Protein AF-A0A5N5M0C6-F1 (afdb_monomer)

Foldseek 3Di:
DVVVVVVVVVVVVVVVVVPDPDPDDDPCPCCPPNVCVVVVVVVVCVVCCVVPVVVVVVVVVVVVCVVVVPVPDDDDDPDD

Sequence (80 aa):
MKGYGYFGMMFFCLSVFMGTTGAQLQMGFYSSSCPNAERIVQDYVYRHIHNAPSLAAAIIRMHFHDCFVRVCVSNLIVTA

Solvent-accessible surface area (backbone atoms only 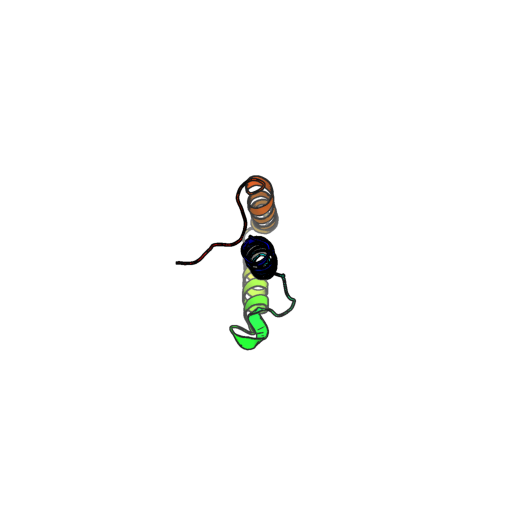— not comparable to full-atom values): 5143 Å² total; per-residue (Å²): 121,74,64,60,54,56,53,51,50,52,53,54,54,55,56,63,72,72,67,76,86,75,89,72,88,59,90,68,71,41,53,86,84,41,66,55,52,70,57,54,52,50,56,50,50,62,70,47,31,81,82,40,64,68,51,59,61,48,54,55,50,47,53,48,46,63,57,63,78,46,79,81,68,74,81,89,79,96,67,134

InterPro domains:
  IPR000823 Plant peroxidase [PR00461] (34-53)
  IPR000823 Plant peroxidase [PR00461] (58-78)
  IPR000823 Plant peroxidase [PTHR31235] (14-72)
  IPR002016 Haem peroxidase [PS50873] (24-80)
  IPR010255 Haem peroxidase superfamily [SSF48113] (23-69)
  IPR019794 Peroxidase, active site [PS00436] (56-67)

Organism: NCBI:txid2182728

Radius of gyration: 22.5 Å; Cα contacts (8 Å, |Δi|>4): 10; chains: 1; bounding box: 31×39×65 Å

Secondary structure (DSSP, 8-state):
-HHHHHHHHHHHHHHHHT--------TTTTTTT-TTHHHHHHHHHHHHHTT-THHHHHHHHHHHHHHHTTTT--S-----

Structure (mmCIF, N/CA/C/O backbone):
data_AF-A0A5N5M0C6-F1
#
_entry.id   AF-A0A5N5M0C6-F1
#
loop_
_atom_site.group_PDB
_atom_site.id
_atom_site.type_symbol
_atom_site.label_atom_id
_atom_site.label_alt_id
_atom_site.label_comp_id
_atom_site.label_asym_id
_atom_site.label_entity_id
_atom_site.label_seq_id
_atom_site.pdbx_PDB_ins_code
_atom_site.Cartn_x
_atom_site.Cartn_y
_atom_site.Cartn_z
_atom_site.occupancy
_atom_site.B_iso_or_equiv
_atom_site.auth_seq_id
_atom_site.auth_comp_id
_atom_site.auth_asym_id
_atom_site.auth_atom_id
_atom_site.pdbx_PDB_model_num
ATOM 1 N N . MET A 1 1 ? -21.246 27.723 49.427 1.00 51.44 1 MET A N 1
ATOM 2 C CA . MET A 1 1 ? -20.079 28.045 48.565 1.00 51.44 1 MET A CA 1
ATOM 3 C C . MET A 1 1 ? -19.073 26.894 48.418 1.00 51.44 1 MET A C 1
ATOM 5 O O . MET A 1 1 ? -18.507 26.770 47.346 1.00 51.44 1 MET A O 1
ATOM 9 N N . LYS A 1 2 ? -18.886 26.001 49.408 1.00 46.97 2 LYS A N 1
ATOM 10 C CA . LYS A 1 2 ? -17.990 24.821 49.292 1.00 46.97 2 LYS A CA 1
ATOM 11 C C . LYS A 1 2 ? -18.457 23.729 48.304 1.00 46.97 2 LYS A C 1
ATOM 13 O O . LYS A 1 2 ? -17.625 23.017 47.760 1.00 46.97 2 LYS A O 1
ATOM 18 N N . GLY A 1 3 ? -19.763 23.630 48.033 1.00 54.09 3 GLY A N 1
ATOM 19 C CA 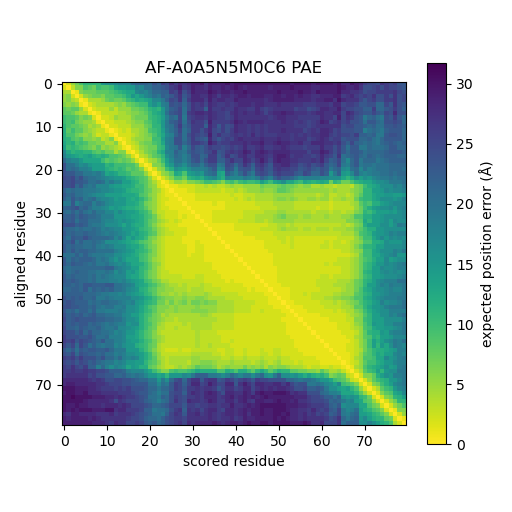. GLY A 1 3 ? -20.329 22.633 47.106 1.00 54.09 3 GLY A CA 1
ATOM 20 C C . GLY A 1 3 ? -20.055 22.900 45.619 1.00 54.09 3 GLY A C 1
ATOM 21 O O . GLY A 1 3 ? -19.887 21.954 44.858 1.00 54.09 3 GLY A O 1
ATOM 22 N N . TYR A 1 4 ? -19.920 24.171 45.215 1.00 59.62 4 TYR A N 1
ATOM 23 C CA . TYR A 1 4 ? -19.606 24.540 43.826 1.00 59.62 4 TYR A CA 1
ATOM 24 C C . TYR A 1 4 ? -18.178 24.140 43.419 1.00 59.62 4 TYR A C 1
ATOM 26 O O . TYR A 1 4 ? -17.950 23.797 42.265 1.00 59.62 4 TYR A O 1
ATOM 34 N N . GLY A 1 5 ? -17.232 24.127 44.368 1.00 63.12 5 GLY A N 1
ATOM 35 C CA . GLY A 1 5 ? -15.851 23.697 44.122 1.00 63.12 5 GLY A CA 1
ATOM 36 C C . GLY A 1 5 ? -15.721 22.187 43.911 1.00 63.12 5 GLY A C 1
ATOM 37 O O . GLY A 1 5 ? -15.020 21.761 43.002 1.00 63.12 5 GLY A O 1
ATOM 38 N N . TYR A 1 6 ? -16.449 21.378 44.691 1.00 67.25 6 TYR A N 1
ATOM 39 C CA . TYR A 1 6 ? -16.483 19.918 44.512 1.00 67.25 6 TYR A CA 1
ATOM 40 C C . TYR A 1 6 ? -17.173 19.523 43.204 1.00 67.25 6 TYR A C 1
ATOM 42 O O . TYR A 1 6 ? -16.681 18.659 42.484 1.00 67.25 6 TYR A O 1
ATOM 50 N N . PHE A 1 7 ? -18.279 20.197 42.872 1.00 67.25 7 PHE A N 1
ATOM 51 C CA . PHE A 1 7 ? -18.991 19.987 41.613 1.00 67.25 7 PHE A CA 1
ATOM 52 C C . PHE A 1 7 ? -18.119 20.367 40.408 1.00 67.25 7 PHE A C 1
ATOM 54 O O . PHE A 1 7 ? -17.976 19.575 39.482 1.00 67.25 7 PHE A O 1
ATOM 61 N N . GLY A 1 8 ? -17.449 21.525 40.456 1.00 73.00 8 GLY A N 1
ATOM 62 C CA . GLY A 1 8 ? -16.502 21.948 39.420 1.00 73.00 8 GLY A CA 1
ATOM 63 C C . GLY A 1 8 ? -15.305 21.003 39.270 1.00 73.00 8 GLY A C 1
ATOM 64 O O . GLY A 1 8 ? -14.922 20.677 38.150 1.00 73.00 8 GLY A O 1
ATOM 65 N N . MET A 1 9 ? -14.758 20.497 40.381 1.00 72.25 9 MET A N 1
ATOM 66 C CA . MET A 1 9 ? -13.645 19.540 40.368 1.00 72.25 9 MET A CA 1
ATOM 67 C C . MET A 1 9 ? -14.057 18.177 39.795 1.00 7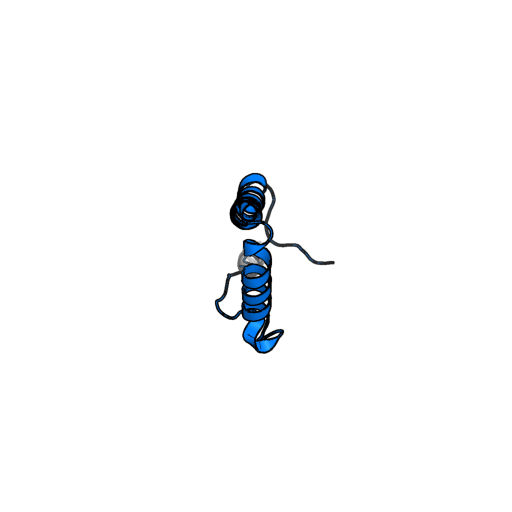2.25 9 MET A C 1
ATOM 69 O O . MET A 1 9 ? -13.298 17.570 39.046 1.00 72.25 9 MET A O 1
ATOM 73 N N . MET A 1 10 ? -15.281 17.721 40.076 1.00 73.69 10 MET A N 1
ATOM 74 C CA . MET A 1 10 ? -15.822 16.479 39.517 1.00 73.69 10 MET A CA 1
ATOM 75 C C . MET A 1 10 ? -16.047 16.585 38.000 1.00 73.69 10 MET A C 1
ATOM 77 O O . MET A 1 10 ? -15.684 15.670 37.264 1.00 73.69 10 MET A O 1
ATOM 81 N N . PHE A 1 11 ? -16.573 17.718 37.519 1.00 69.69 11 PHE A N 1
ATOM 82 C CA . PHE A 1 11 ? -16.722 17.998 36.084 1.00 69.69 11 PHE A CA 1
ATOM 83 C C . PHE A 1 11 ? -15.374 18.106 35.358 1.00 69.69 11 PHE A C 1
ATOM 85 O O . PHE A 1 11 ? -15.241 17.606 34.243 1.00 69.69 11 PHE A O 1
ATOM 92 N N . PHE A 1 12 ? -14.367 18.707 35.996 1.00 69.50 12 PHE A N 1
ATOM 93 C CA . PHE A 1 12 ? -13.010 18.805 35.454 1.00 69.50 12 PHE A CA 1
ATOM 94 C C . PHE A 1 12 ? -12.315 17.435 35.354 1.00 69.50 12 PHE A C 1
ATOM 96 O O . PHE A 1 12 ? -11.643 17.151 34.370 1.00 69.50 12 PHE A O 1
ATOM 103 N N . CYS A 1 13 ? -12.511 16.541 36.327 1.00 67.44 13 CYS A N 1
ATOM 104 C CA . CYS A 1 13 ? -12.006 15.166 36.235 1.00 67.44 13 CYS A CA 1
ATOM 105 C C . CYS A 1 13 ? -12.706 14.352 35.133 1.00 67.44 13 CYS A C 1
ATOM 107 O O . CYS A 1 13 ? -12.060 13.569 34.438 1.00 67.44 13 CYS A O 1
ATOM 109 N N . LEU A 1 14 ? -14.017 14.544 34.954 1.00 65.44 14 LEU A N 1
ATOM 110 C CA . LEU A 1 14 ? -14.798 13.863 33.918 1.00 65.44 14 LEU A CA 1
ATOM 111 C C . LEU A 1 14 ? -14.383 14.286 32.499 1.00 65.44 14 LEU A C 1
ATOM 113 O O . LEU A 1 14 ? -14.324 13.436 31.614 1.00 65.44 14 LEU A O 1
ATOM 117 N N . SER A 1 15 ? -14.040 15.560 32.276 1.00 65.38 15 SER A N 1
ATOM 118 C CA . SER A 1 15 ? -13.584 16.038 30.962 1.00 65.38 15 SER A CA 1
ATOM 119 C C . SER A 1 15 ? -12.198 15.512 30.573 1.00 65.38 15 SER A C 1
ATOM 121 O O . SE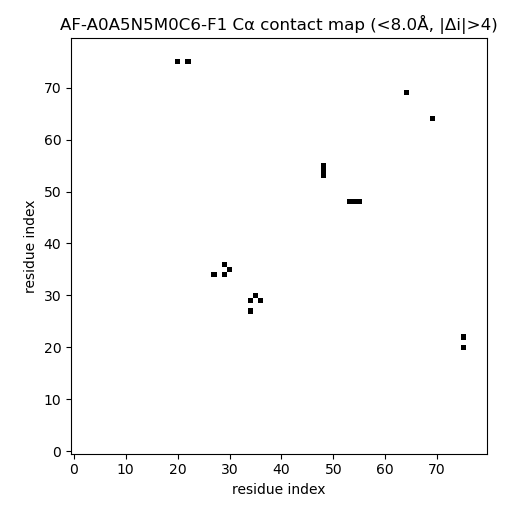R A 1 15 ? -11.964 15.232 29.398 1.00 65.38 15 SER A O 1
ATOM 123 N N . VAL A 1 16 ? -11.300 15.304 31.542 1.00 63.22 16 VAL A N 1
ATOM 124 C CA . VAL A 1 16 ? -9.966 14.716 31.307 1.00 63.22 16 VAL A CA 1
ATOM 125 C C . VAL A 1 16 ? -10.058 13.238 30.900 1.00 63.22 16 VAL A C 1
ATOM 127 O O . VAL A 1 16 ? -9.252 12.773 30.096 1.00 63.22 16 VAL A O 1
ATOM 130 N N . PHE A 1 17 ? -11.060 12.499 31.388 1.00 58.94 17 PHE A N 1
ATOM 131 C CA . PHE A 1 17 ? -11.214 11.066 31.101 1.00 58.94 17 PHE A CA 1
ATOM 132 C C . PHE A 1 17 ? -11.729 10.769 29.681 1.00 58.94 17 PHE A C 1
ATOM 134 O O . PHE A 1 17 ? -11.490 9.688 29.151 1.00 58.94 17 PHE A O 1
ATOM 141 N N . MET A 1 18 ? -12.412 11.723 29.038 1.00 63.78 18 MET A N 1
ATOM 142 C CA . MET A 1 18 ? -12.955 11.559 27.678 1.00 63.78 18 MET A CA 1
ATOM 143 C C . MET A 1 18 ? -11.939 11.887 26.563 1.00 63.78 18 MET A C 1
ATOM 145 O O . MET A 1 18 ? -12.264 11.762 25.385 1.00 63.78 18 MET A O 1
ATOM 149 N N . GLY A 1 19 ? -10.725 12.330 26.910 1.00 59.69 19 GLY A N 1
ATOM 150 C CA . GLY A 1 19 ? -9.814 13.027 25.994 1.00 59.69 19 GLY A CA 1
ATOM 151 C C . GLY A 1 19 ? -8.780 12.199 25.221 1.00 59.69 19 GLY A C 1
ATOM 152 O O . GLY A 1 19 ? -7.940 12.804 24.560 1.00 59.69 19 GLY A O 1
ATOM 153 N N . THR A 1 20 ? -8.775 10.862 25.271 1.00 58.94 20 THR A N 1
ATOM 154 C CA . THR A 1 20 ? -7.736 10.059 24.588 1.00 58.94 20 THR A CA 1
ATOM 155 C C . THR A 1 20 ? -8.314 9.073 23.573 1.00 58.94 20 THR A C 1
ATOM 157 O O . THR A 1 20 ? -8.484 7.884 23.826 1.00 58.94 20 THR A O 1
ATOM 160 N N . THR A 1 21 ? -8.570 9.547 22.354 1.00 59.88 21 THR A N 1
ATOM 161 C CA . THR A 1 21 ? -8.802 8.674 21.196 1.00 59.88 21 THR A CA 1
ATOM 162 C C . THR A 1 21 ? -7.464 8.313 20.546 1.00 59.88 21 THR A C 1
ATOM 164 O O . THR A 1 21 ? -6.985 8.961 19.619 1.00 59.88 21 THR A O 1
ATOM 167 N N . GLY A 1 22 ? -6.812 7.266 21.054 1.00 58.19 22 GLY A N 1
ATOM 168 C CA . GLY A 1 22 ? -5.626 6.697 20.413 1.00 58.19 22 GLY A CA 1
ATOM 169 C C . GLY A 1 22 ? -6.023 5.796 19.244 1.00 58.19 22 GLY A C 1
ATOM 170 O O . GLY A 1 22 ? -6.428 4.658 19.469 1.00 58.19 22 GLY A O 1
ATOM 171 N N . ALA A 1 23 ? -5.893 6.266 17.999 1.00 67.56 23 ALA A N 1
ATOM 172 C CA . ALA A 1 23 ? -5.927 5.389 16.824 1.00 67.56 23 ALA A CA 1
ATOM 173 C C . ALA A 1 23 ? -4.617 4.588 16.755 1.00 67.56 23 ALA A C 1
ATOM 175 O O . ALA A 1 23 ? 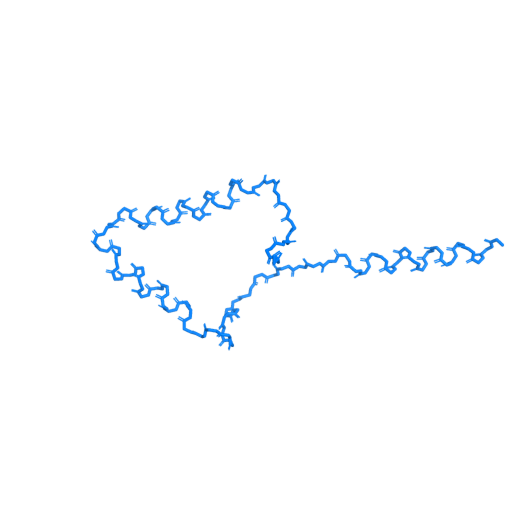-3.678 4.945 16.047 1.00 67.56 23 ALA A O 1
ATOM 176 N N . GLN A 1 24 ? -4.538 3.538 17.568 1.00 76.75 24 GLN A N 1
ATOM 177 C CA . GLN A 1 24 ? -3.378 2.660 17.652 1.00 76.75 24 GLN A CA 1
ATOM 178 C C . GLN A 1 24 ? -3.330 1.749 16.420 1.00 76.75 24 GLN A C 1
ATOM 180 O O . GLN A 1 24 ? -4.314 1.091 16.081 1.00 76.75 24 GLN A O 1
ATOM 185 N N . LEU A 1 25 ? -2.169 1.674 15.771 1.00 82.88 25 LEU A N 1
ATOM 186 C CA . LEU A 1 25 ? -1.937 0.696 14.713 1.00 82.88 25 LEU A CA 1
ATOM 187 C C . LEU A 1 25 ? -1.872 -0.715 15.317 1.00 82.88 25 LEU A C 1
ATOM 189 O O . LEU A 1 25 ? -1.235 -0.924 16.350 1.00 82.88 25 LEU A O 1
ATOM 193 N N . GLN A 1 26 ? -2.496 -1.690 14.659 1.00 87.81 26 GLN A N 1
ATOM 194 C CA . GLN A 1 26 ? -2.503 -3.081 15.104 1.00 87.81 26 GLN A CA 1
ATOM 195 C C . GLN A 1 26 ? -2.153 -4.019 13.946 1.00 87.81 26 GLN A C 1
ATOM 197 O O . GLN A 1 26 ? -2.685 -3.890 12.843 1.00 87.81 26 GLN A O 1
ATOM 202 N N . MET A 1 27 ? -1.288 -5.000 14.211 1.00 91.69 27 MET A N 1
ATOM 203 C CA . MET A 1 27 ? -1.011 -6.078 13.259 1.00 91.69 27 MET A CA 1
ATOM 204 C C . MET A 1 27 ? -2.267 -6.918 13.020 1.00 91.69 27 MET A C 1
ATOM 206 O O . MET A 1 27 ? -2.959 -7.293 13.968 1.00 91.69 27 MET A O 1
ATOM 210 N N . GLY A 1 28 ? -2.563 -7.217 11.754 1.00 92.06 28 GLY A N 1
ATOM 211 C CA . GLY A 1 28 ? -3.760 -7.971 11.390 1.00 92.06 28 GLY A CA 1
ATOM 212 C C . GLY A 1 28 ? -5.063 -7.207 11.638 1.00 92.06 28 GLY A C 1
ATOM 213 O O . GLY A 1 28 ? -6.096 -7.836 11.862 1.00 92.06 28 GLY A O 1
ATOM 214 N N . PHE A 1 29 ? -5.043 -5.870 11.589 1.00 91.25 29 PHE A N 1
ATOM 215 C CA . PHE A 1 29 ? -6.242 -5.031 11.728 1.00 91.25 29 PHE A CA 1
ATOM 216 C C . PHE A 1 29 ? -7.383 -5.467 10.790 1.00 91.25 29 PHE A C 1
ATOM 218 O O . PHE A 1 29 ? -8.548 -5.478 11.179 1.00 91.25 29 PHE A O 1
ATOM 225 N N . TYR A 1 30 ? -7.047 -5.901 9.572 1.00 95.00 30 TYR A N 1
ATOM 226 C CA . TYR A 1 30 ? -8.020 -6.368 8.581 1.00 95.00 30 TYR A CA 1
ATOM 227 C C . TYR A 1 30 ? -8.389 -7.853 8.700 1.00 95.00 30 TYR A C 1
ATOM 229 O O . TYR A 1 30 ? -9.167 -8.343 7.892 1.00 95.00 30 TYR A O 1
ATOM 237 N N . SER A 1 31 ? -7.879 -8.589 9.689 1.00 95.88 31 SER A N 1
ATOM 238 C CA . SER A 1 31 ? -8.090 -10.043 9.796 1.00 95.88 31 SER A CA 1
ATOM 239 C C . SER A 1 31 ? -9.567 -10.460 9.830 1.00 95.88 31 SER A C 1
ATOM 241 O O . SER A 1 31 ? -9.919 -11.486 9.255 1.00 95.88 31 SER A O 1
ATOM 243 N N . SER A 1 32 ? -10.438 -9.668 10.458 1.00 96.00 32 SER A N 1
ATOM 244 C CA . SER A 1 32 ? -11.874 -9.957 10.562 1.00 96.00 32 SER A CA 1
ATOM 245 C C . SER A 1 32 ? -12.706 -9.358 9.425 1.00 96.00 32 SER A C 1
ATOM 247 O O . SER A 1 32 ? -13.688 -9.961 9.002 1.00 96.00 32 SER A O 1
ATOM 249 N N . SER A 1 33 ? -12.330 -8.179 8.926 1.00 96.25 33 SER A N 1
ATOM 250 C CA . SER A 1 33 ? -13.099 -7.430 7.925 1.00 96.25 33 SER A CA 1
ATOM 251 C C . SER A 1 33 ? -12.700 -7.769 6.489 1.00 96.25 33 SER A C 1
ATOM 253 O O . SER A 1 33 ? -13.556 -7.888 5.617 1.00 96.25 33 SER A O 1
ATOM 255 N N . CYS A 1 34 ? -11.403 -7.940 6.233 1.00 97.00 34 CYS A N 1
ATOM 256 C CA . CYS A 1 34 ? -10.843 -8.292 4.934 1.00 97.00 34 CYS A CA 1
ATOM 257 C C . CYS A 1 34 ? -9.532 -9.087 5.114 1.00 97.00 34 CYS A C 1
ATOM 259 O O . CYS A 1 34 ? -8.438 -8.540 4.946 1.00 97.00 34 CYS A O 1
ATOM 261 N N . PRO A 1 35 ? -9.606 -10.395 5.427 1.00 96.88 35 PRO A N 1
ATOM 262 C CA . PRO A 1 35 ? -8.431 -11.206 5.770 1.00 96.88 35 PRO A CA 1
ATOM 263 C C . PRO A 1 35 ? -7.396 -11.307 4.643 1.00 96.88 35 PRO A C 1
ATOM 265 O O . PRO A 1 35 ? -6.231 -11.602 4.884 1.00 96.88 35 PRO A O 1
ATOM 268 N N . ASN A 1 36 ? -7.814 -11.064 3.399 1.00 97.31 36 ASN A N 1
ATOM 269 C CA . ASN A 1 36 ? -6.945 -11.125 2.229 1.00 97.31 36 ASN A CA 1
ATOM 270 C C . ASN A 1 36 ? -6.314 -9.775 1.862 1.00 97.31 36 ASN A C 1
ATOM 272 O O . ASN A 1 36 ? -5.579 -9.732 0.881 1.00 97.31 36 ASN A O 1
ATOM 276 N N . ALA A 1 37 ? -6.588 -8.690 2.594 1.00 97.12 37 ALA A N 1
ATOM 277 C CA . ALA A 1 37 ? -6.153 -7.343 2.223 1.00 97.12 37 ALA A CA 1
ATOM 278 C C . ALA A 1 37 ? -4.636 -7.257 1.979 1.00 97.12 37 ALA A C 1
ATOM 280 O O . ALA A 1 37 ? -4.205 -6.850 0.901 1.00 97.12 37 ALA A O 1
ATOM 281 N N . GLU A 1 38 ? -3.832 -7.706 2.945 1.00 95.94 38 GLU A N 1
ATOM 282 C CA . GLU A 1 38 ? -2.365 -7.666 2.857 1.00 95.94 38 GLU A CA 1
ATOM 283 C C . GLU A 1 38 ? -1.846 -8.502 1.677 1.00 95.94 38 GLU A C 1
ATOM 285 O O . GLU A 1 38 ? -1.018 -8.033 0.894 1.00 95.94 38 GLU A O 1
ATOM 290 N N . ARG A 1 39 ? -2.406 -9.704 1.485 1.00 97.81 39 ARG A N 1
ATOM 291 C CA . ARG A 1 39 ? -2.042 -10.598 0.377 1.00 97.81 39 ARG A CA 1
ATOM 292 C C . ARG A 1 39 ? -2.388 -10.002 -0.986 1.00 97.81 39 AR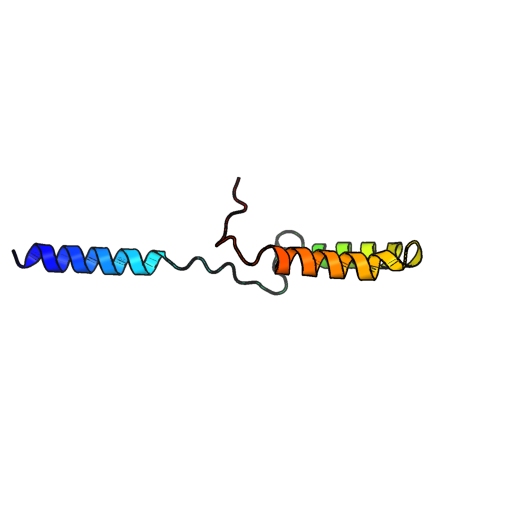G A C 1
ATOM 294 O O . ARG A 1 39 ? -1.566 -10.040 -1.892 1.00 97.81 39 ARG A O 1
ATOM 301 N N . ILE A 1 40 ? -3.580 -9.426 -1.136 1.00 97.75 40 ILE A N 1
ATOM 302 C CA . ILE A 1 40 ? -4.026 -8.814 -2.397 1.00 97.75 40 ILE A CA 1
ATOM 303 C C . ILE A 1 40 ? -3.078 -7.682 -2.804 1.00 97.75 40 ILE A C 1
ATOM 305 O O . ILE A 1 40 ? -2.667 -7.615 -3.964 1.00 97.75 40 ILE A O 1
ATOM 309 N N . VAL A 1 41 ? -2.711 -6.811 -1.858 1.00 96.44 41 VAL A N 1
ATOM 310 C CA . VAL A 1 41 ? -1.772 -5.709 -2.111 1.00 96.44 41 VAL A CA 1
ATOM 311 C C . VAL A 1 41 ? -0.401 -6.259 -2.504 1.00 96.44 41 VAL A C 1
ATOM 313 O O . VAL A 1 41 ? 0.158 -5.822 -3.511 1.00 96.44 41 VAL A O 1
ATOM 316 N N . GLN A 1 42 ? 0.113 -7.250 -1.772 1.00 96.62 42 GLN A N 1
ATOM 317 C CA . GLN A 1 42 ? 1.397 -7.883 -2.071 1.00 96.62 42 GLN A CA 1
ATOM 318 C C . GLN A 1 42 ? 1.422 -8.505 -3.475 1.00 96.62 42 GLN A C 1
ATOM 320 O O . GLN A 1 42 ? 2.319 -8.202 -4.263 1.00 96.62 42 GLN A O 1
ATOM 325 N N . ASP A 1 43 ? 0.421 -9.315 -3.819 1.00 97.88 43 ASP A N 1
ATOM 326 C CA . ASP A 1 43 ? 0.324 -9.998 -5.112 1.00 97.88 43 ASP A CA 1
ATOM 327 C C . ASP A 1 43 ? 0.180 -9.013 -6.274 1.00 97.88 43 ASP A C 1
ATOM 329 O O . ASP A 1 43 ? 0.684 -9.245 -7.378 1.00 97.88 43 ASP A O 1
ATOM 333 N N . TYR A 1 44 ? -0.545 -7.914 -6.064 1.00 96.31 44 TYR A N 1
ATOM 334 C CA . TYR A 1 44 ? -0.681 -6.873 -7.073 1.00 96.31 44 TYR A CA 1
ATOM 335 C C . TYR A 1 44 ? 0.656 -6.172 -7.315 1.00 96.31 44 TYR A C 1
ATOM 337 O O . TYR A 1 44 ? 1.104 -6.086 -8.458 1.00 96.31 44 TYR A O 1
ATOM 345 N N . VAL A 1 45 ? 1.314 -5.723 -6.246 1.00 95.94 45 VAL A N 1
ATOM 346 C CA . VAL A 1 45 ? 2.603 -5.029 -6.321 1.00 95.94 45 VAL A CA 1
ATOM 347 C C . VAL A 1 45 ? 3.661 -5.929 -6.965 1.00 95.94 45 VAL A C 1
ATOM 349 O O . VAL A 1 45 ? 4.328 -5.507 -7.909 1.00 95.94 45 VAL A O 1
ATOM 352 N N . TYR A 1 46 ? 3.754 -7.190 -6.537 1.00 96.19 46 TYR A N 1
ATOM 353 C CA . TYR A 1 46 ? 4.715 -8.155 -7.070 1.00 96.19 46 TYR A CA 1
ATOM 354 C C . TYR A 1 46 ? 4.542 -8.386 -8.577 1.00 96.19 46 TYR A C 1
ATOM 356 O O . TYR A 1 46 ? 5.505 -8.295 -9.337 1.00 96.19 46 TYR A O 1
ATOM 364 N N . ARG A 1 47 ? 3.305 -8.611 -9.041 1.00 95.81 47 ARG A N 1
ATOM 365 C CA . ARG A 1 47 ? 3.027 -8.865 -10.465 1.00 95.81 47 ARG A CA 1
ATOM 366 C C . ARG A 1 47 ? 3.319 -7.669 -11.371 1.00 95.81 47 ARG A C 1
ATOM 368 O O . ARG A 1 47 ? 3.665 -7.871 -12.530 1.00 95.81 47 ARG A O 1
ATOM 375 N N . HIS A 1 48 ? 3.167 -6.441 -10.874 1.00 94.81 48 HIS A N 1
ATOM 376 C CA . HIS A 1 48 ? 3.232 -5.241 -11.715 1.00 94.81 48 HIS A CA 1
ATOM 377 C C . HIS A 1 48 ? 4.573 -4.503 -11.650 1.00 94.81 48 HIS A C 1
ATOM 379 O O . HIS A 1 48 ? 4.920 -3.825 -12.617 1.00 94.81 48 HIS A O 1
ATOM 385 N N . ILE A 1 49 ? 5.361 -4.653 -10.577 1.00 96.38 49 ILE A N 1
ATOM 386 C CA . ILE A 1 49 ? 6.669 -3.983 -10.452 1.00 96.38 49 ILE A CA 1
ATOM 387 C C . ILE A 1 49 ? 7.610 -4.346 -11.605 1.00 96.38 49 ILE A C 1
ATOM 389 O O . ILE A 1 49 ? 8.325 -3.478 -12.095 1.00 96.38 49 ILE A O 1
ATOM 393 N N . HIS A 1 50 ? 7.601 -5.593 -12.080 1.00 95.38 50 HIS A N 1
ATOM 394 C CA . HIS A 1 50 ? 8.479 -6.010 -13.178 1.00 95.38 50 HIS A CA 1
ATOM 395 C C . HIS A 1 50 ? 8.206 -5.255 -14.488 1.00 95.38 50 HIS A C 1
ATOM 397 O O . HIS A 1 50 ? 9.135 -5.014 -15.255 1.00 95.38 50 HIS A O 1
ATOM 403 N N . ASN A 1 51 ? 6.960 -4.828 -14.713 1.00 96.25 51 ASN A N 1
ATOM 404 C CA . ASN A 1 51 ? 6.572 -4.060 -15.898 1.00 96.25 51 ASN A CA 1
ATOM 405 C C . ASN A 1 51 ? 6.961 -2.576 -15.784 1.00 96.25 51 ASN A C 1
ATOM 407 O O . ASN A 1 51 ? 7.114 -1.899 -16.797 1.00 96.25 51 ASN A O 1
ATOM 411 N N . ALA A 1 52 ? 7.121 -2.065 -14.559 1.00 94.56 52 ALA A N 1
ATOM 412 C CA . ALA A 1 52 ? 7.521 -0.688 -14.281 1.00 94.56 52 ALA A CA 1
ATOM 413 C C . ALA A 1 52 ? 8.388 -0.618 -13.006 1.00 94.56 52 ALA A C 1
A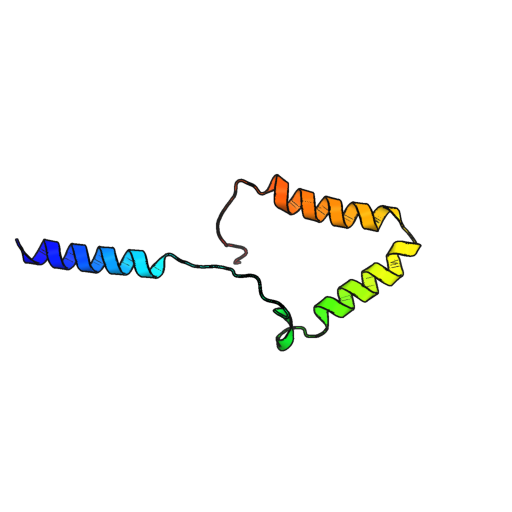TOM 415 O O . ALA A 1 52 ? 7.890 -0.248 -11.940 1.00 94.56 52 ALA A O 1
ATOM 416 N N . PRO A 1 53 ? 9.696 -0.933 -13.083 1.00 94.50 53 PRO A N 1
ATOM 417 C CA . PRO A 1 53 ? 10.557 -1.035 -11.898 1.00 94.50 53 PRO A CA 1
ATOM 418 C C . PRO A 1 53 ? 10.665 0.260 -11.080 1.00 94.50 53 PRO A C 1
ATOM 420 O O . PRO A 1 53 ? 10.831 0.223 -9.861 1.00 94.50 53 PRO A O 1
ATOM 423 N N . SER A 1 54 ? 10.517 1.420 -11.730 1.00 94.50 54 SER A N 1
ATOM 424 C CA . SER A 1 54 ? 10.499 2.734 -11.074 1.00 94.50 54 SER A CA 1
ATOM 425 C C . SER A 1 54 ? 9.323 2.916 -10.103 1.00 94.50 54 SER A C 1
ATOM 427 O O . SER A 1 54 ? 9.413 3.735 -9.185 1.00 94.50 54 SER A O 1
ATOM 429 N N . LEU A 1 55 ? 8.246 2.133 -10.251 1.00 94.12 55 LEU A N 1
ATOM 430 C CA . LEU A 1 55 ? 7.059 2.201 -9.402 1.00 94.12 55 LEU A CA 1
ATOM 431 C C . LEU A 1 55 ? 7.359 1.819 -7.947 1.00 94.12 55 LEU A C 1
ATOM 433 O O . LEU A 1 55 ? 6.788 2.415 -7.038 1.00 94.12 55 LEU A O 1
ATOM 437 N N . ALA A 1 56 ? 8.289 0.889 -7.705 1.00 94.00 56 ALA A N 1
ATOM 438 C CA . ALA A 1 56 ? 8.662 0.483 -6.349 1.00 94.00 56 ALA A CA 1
ATOM 439 C C . ALA A 1 56 ? 9.175 1.679 -5.526 1.00 94.00 56 ALA A C 1
ATOM 441 O O . ALA A 1 56 ? 8.697 1.949 -4.423 1.00 94.00 56 ALA A O 1
ATOM 442 N N . ALA A 1 57 ? 10.099 2.451 -6.107 1.00 95.00 57 ALA A N 1
ATOM 443 C CA . ALA A 1 57 ? 10.627 3.661 -5.486 1.00 95.00 57 ALA A CA 1
ATOM 444 C C . ALA A 1 57 ? 9.557 4.760 -5.366 1.00 95.00 57 ALA A C 1
ATOM 446 O O . ALA A 1 57 ? 9.523 5.480 -4.367 1.00 95.00 57 ALA A O 1
ATOM 447 N N . ALA A 1 58 ? 8.669 4.880 -6.359 1.00 94.12 58 ALA A N 1
ATOM 448 C CA . ALA A 1 58 ? 7.592 5.864 -6.350 1.00 94.12 58 ALA A CA 1
ATOM 449 C C . ALA A 1 58 ? 6.562 5.611 -5.235 1.00 94.12 58 ALA A C 1
ATOM 451 O O . ALA A 1 58 ? 6.185 6.563 -4.559 1.00 94.12 58 ALA A O 1
ATOM 452 N N . ILE A 1 59 ? 6.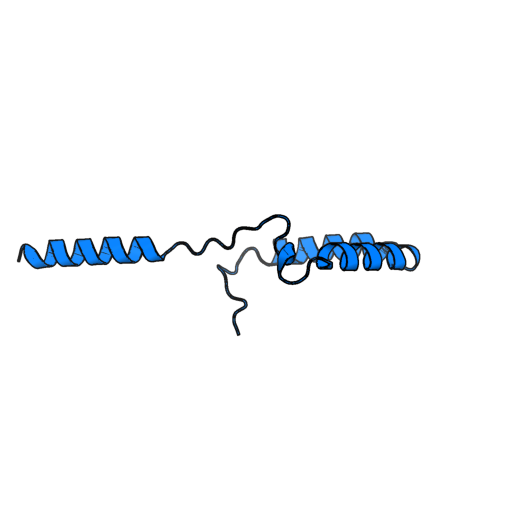158 4.357 -4.987 1.00 93.25 59 ILE A N 1
ATOM 453 C CA . ILE A 1 59 ? 5.209 3.998 -3.915 1.00 93.25 59 ILE A CA 1
ATOM 454 C C . ILE A 1 59 ? 5.790 4.340 -2.538 1.00 93.25 59 ILE A C 1
ATOM 456 O O . ILE A 1 59 ? 5.119 4.960 -1.715 1.00 93.25 59 ILE A O 1
ATOM 460 N N . ILE A 1 60 ? 7.057 3.997 -2.294 1.00 93.38 60 ILE A N 1
ATOM 461 C CA . ILE A 1 60 ? 7.731 4.307 -1.024 1.00 93.38 60 ILE A CA 1
ATOM 462 C C . ILE A 1 60 ? 7.879 5.824 -0.850 1.00 93.38 60 ILE A C 1
ATOM 464 O O . ILE A 1 60 ? 7.603 6.355 0.225 1.00 93.38 60 ILE A O 1
ATOM 468 N N . ARG A 1 61 ? 8.265 6.544 -1.915 1.00 92.81 61 ARG A N 1
ATOM 469 C CA . ARG A 1 61 ? 8.348 8.010 -1.896 1.00 92.81 61 ARG A CA 1
ATOM 470 C C . ARG A 1 61 ? 6.983 8.645 -1.643 1.00 92.81 61 ARG A C 1
ATOM 472 O O . ARG A 1 61 ? 6.922 9.608 -0.889 1.00 92.81 61 ARG A O 1
ATOM 479 N N . MET A 1 62 ? 5.918 8.126 -2.251 1.00 89.19 62 MET A N 1
ATOM 480 C CA . MET A 1 62 ? 4.554 8.593 -2.018 1.00 89.19 62 MET A CA 1
ATOM 481 C C . MET A 1 62 ? 4.180 8.407 -0.549 1.00 89.19 62 MET A C 1
ATOM 483 O O . MET A 1 62 ? 3.758 9.375 0.064 1.00 89.19 62 MET A O 1
ATOM 487 N N . HIS A 1 63 ? 4.413 7.227 0.037 1.00 87.56 63 HIS A N 1
ATOM 488 C CA . HIS A 1 63 ? 4.149 6.983 1.460 1.00 87.56 63 HIS A CA 1
ATOM 489 C C . HIS A 1 63 ? 4.928 7.947 2.366 1.00 87.56 63 HIS A C 1
ATOM 491 O O . HIS A 1 63 ? 4.359 8.552 3.271 1.00 87.56 63 HIS A O 1
ATOM 497 N N . PHE A 1 64 ? 6.216 8.156 2.083 1.00 85.94 64 PHE A N 1
ATOM 498 C CA . PHE A 1 64 ? 7.033 9.128 2.806 1.00 85.94 64 PHE A CA 1
ATOM 499 C C . PHE A 1 64 ? 6.490 10.552 2.661 1.00 85.94 64 PHE A C 1
ATOM 501 O O . PHE A 1 64 ? 6.348 11.251 3.656 1.00 85.94 64 PHE A O 1
ATOM 508 N N . HIS A 1 65 ? 6.152 10.982 1.446 1.00 86.75 65 HIS A N 1
ATOM 509 C CA . HIS A 1 65 ? 5.583 12.303 1.182 1.00 86.75 65 HIS A CA 1
ATOM 510 C C . HIS A 1 65 ? 4.257 12.490 1.930 1.00 86.75 65 HIS A C 1
ATOM 512 O O . HIS A 1 65 ? 4.041 13.511 2.570 1.00 86.75 65 HIS A O 1
ATOM 518 N N . ASP A 1 66 ? 3.415 11.467 1.938 1.00 81.62 66 ASP A N 1
ATOM 519 C CA . ASP A 1 66 ? 2.145 11.430 2.650 1.00 81.62 66 ASP A CA 1
ATOM 520 C C . ASP A 1 66 ? 2.300 11.515 4.174 1.00 81.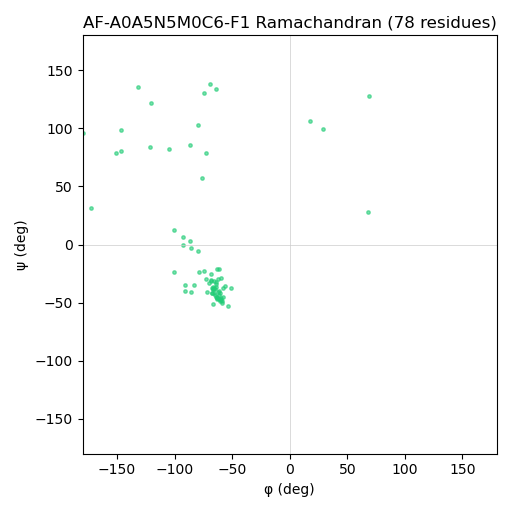62 66 ASP A C 1
ATOM 522 O O . ASP A 1 66 ? 1.432 12.067 4.849 1.00 81.62 66 ASP A O 1
ATOM 526 N N . CYS A 1 67 ? 3.383 10.988 4.737 1.00 75.19 67 CYS A N 1
ATOM 527 C CA . CYS A 1 67 ? 3.659 11.083 6.170 1.00 75.19 67 CYS A CA 1
ATOM 528 C C . CYS A 1 67 ? 4.378 12.388 6.542 1.00 75.19 67 CYS A C 1
ATOM 530 O O . CYS A 1 67 ? 4.043 13.009 7.547 1.00 75.19 67 CYS A O 1
ATOM 532 N N . PHE A 1 68 ? 5.337 12.836 5.731 1.00 67.94 68 PHE A N 1
ATOM 533 C CA . PHE A 1 68 ? 6.174 14.002 6.028 1.00 67.94 68 PHE A CA 1
ATOM 534 C C . PHE A 1 68 ? 5.514 15.331 5.654 1.00 67.94 68 PHE A C 1
ATOM 536 O O . PHE A 1 68 ? 5.670 16.312 6.375 1.00 67.94 68 PHE A O 1
ATOM 543 N N . VAL A 1 69 ? 4.724 15.380 4.578 1.00 63.12 69 VAL A N 1
ATOM 544 C CA . VAL A 1 69 ? 3.990 16.594 4.168 1.00 63.12 69 VAL A CA 1
ATOM 545 C C . VAL A 1 69 ? 2.705 16.786 4.993 1.00 63.12 69 VAL A C 1
ATOM 547 O O . VAL A 1 69 ? 2.079 17.840 4.932 1.00 63.12 69 VAL A O 1
ATOM 550 N N . ARG A 1 70 ? 2.351 15.820 5.856 1.00 52.81 70 ARG A N 1
ATOM 551 C CA . ARG A 1 70 ? 1.270 15.925 6.855 1.00 52.81 70 ARG A CA 1
ATOM 552 C C . ARG A 1 70 ? 1.736 16.219 8.283 1.00 52.81 70 ARG A C 1
ATOM 554 O O . ARG A 1 70 ? 0.914 16.171 9.198 1.00 52.81 70 ARG A O 1
ATOM 561 N N . VAL A 1 71 ? 2.993 16.614 8.510 1.00 47.00 71 VAL A N 1
ATOM 562 C CA . VAL A 1 71 ? 3.423 17.127 9.829 1.00 47.00 71 VAL A CA 1
ATOM 563 C C . VAL A 1 71 ? 2.914 18.564 10.033 1.00 47.00 71 VAL A C 1
ATOM 565 O O . VAL A 1 71 ? 3.703 19.481 10.206 1.00 47.00 71 VAL A O 1
ATOM 568 N N . CYS A 1 72 ? 1.594 18.776 9.944 1.00 48.84 72 CYS A N 1
ATOM 569 C CA . CYS A 1 72 ? 0.885 19.871 10.615 1.00 48.84 72 CYS A CA 1
ATOM 570 C C . CYS A 1 72 ? -0.656 19.806 10.499 1.00 48.84 72 CYS A C 1
ATOM 572 O O . CYS A 1 72 ? -1.278 20.858 10.473 1.00 48.84 72 CYS A O 1
ATOM 574 N N . VAL A 1 73 ? -1.325 18.645 10.422 1.00 44.00 73 VAL A N 1
ATOM 575 C CA . VAL A 1 73 ? -2.773 18.603 10.740 1.00 44.00 73 VAL A CA 1
ATOM 576 C C . VAL A 1 73 ? -3.152 17.263 11.379 1.00 44.00 73 VAL A C 1
ATOM 578 O O . VAL A 1 73 ? -3.370 16.275 10.690 1.00 44.00 73 VAL A O 1
ATOM 581 N N . SER A 1 74 ? -3.240 17.301 12.710 1.00 40.59 74 SER A N 1
ATOM 582 C CA . SER A 1 74 ? -4.336 16.747 13.512 1.00 40.59 74 SER A CA 1
ATOM 583 C C . SER A 1 74 ? -4.534 15.233 13.601 1.00 40.59 74 SER A C 1
ATOM 585 O O . SER A 1 74 ? -4.754 14.533 12.622 1.00 40.59 74 SER A O 1
ATOM 587 N N . ASN A 1 75 ? -4.617 14.755 14.844 1.00 39.06 75 ASN A N 1
ATOM 588 C CA . ASN A 1 75 ? -5.848 14.157 15.367 1.00 39.06 75 ASN A CA 1
ATOM 589 C C . ASN A 1 75 ? -6.843 13.739 14.271 1.00 39.06 75 ASN A C 1
ATOM 591 O O . ASN A 1 75 ? -7.500 14.592 13.679 1.00 39.06 75 ASN A O 1
ATOM 595 N N . LEU A 1 76 ? -6.930 12.424 14.061 1.00 50.91 76 LEU A N 1
ATOM 596 C CA . LEU A 1 76 ? -8.179 11.685 13.905 1.00 50.91 76 LEU A CA 1
ATOM 597 C C . LEU A 1 76 ? -9.332 12.510 13.305 1.00 50.91 76 LEU A C 1
ATOM 599 O O . LEU A 1 76 ? -9.975 13.232 14.053 1.00 50.91 76 LEU A O 1
ATOM 603 N N . ILE A 1 77 ? -9.592 12.365 12.001 1.00 39.41 77 ILE A N 1
ATOM 604 C CA . ILE A 1 77 ? -10.927 12.338 11.364 1.00 39.41 77 ILE A CA 1
ATOM 605 C C . ILE A 1 77 ? -10.718 12.149 9.846 1.00 39.41 77 ILE A C 1
ATOM 607 O O . ILE A 1 77 ? -10.466 13.081 9.092 1.00 39.41 77 ILE A O 1
ATOM 611 N N . VAL A 1 78 ? -10.814 10.896 9.392 1.00 40.56 78 VAL A N 1
ATOM 612 C CA . VAL A 1 78 ? -11.585 10.586 8.180 1.00 40.56 78 VAL A CA 1
ATOM 613 C C . VAL A 1 78 ? -12.856 9.937 8.710 1.00 40.56 78 VAL A C 1
ATOM 615 O O . VAL A 1 78 ? -12.950 8.723 8.857 1.00 40.56 78 VAL A O 1
ATOM 618 N N . THR A 1 79 ? -13.802 10.772 9.116 1.00 30.27 79 THR A N 1
ATOM 619 C CA . THR A 1 79 ? -15.202 10.389 9.276 1.00 30.27 79 THR A CA 1
ATOM 620 C C . THR A 1 79 ? -15.992 11.295 8.355 1.00 30.27 79 THR A C 1
ATOM 622 O O . THR A 1 79 ? -15.901 12.504 8.537 1.00 30.27 79 THR A O 1
ATOM 625 N N . ALA A 1 80 ? -16.721 10.658 7.433 1.00 32.84 80 ALA A N 1
ATOM 626 C CA . ALA A 1 80 ? -17.926 11.123 6.741 1.00 32.84 80 ALA A CA 1
ATOM 627 C C . ALA A 1 80 ? -17.891 12.506 6.068 1.00 32.84 80 ALA A C 1
ATOM 629 O O . ALA A 1 80 ? -17.900 13.534 6.775 1.00 32.84 80 ALA A O 1
#

pLDDT: mean 76.79, std 19.92, range [30.27, 97.88]

Mean predicted aligned error: 13.83 Å